Protein AF-A0AAD6T1I5-F1 (afdb_monomer)

Structure (mmCIF, N/CA/C/O backbone):
data_AF-A0AAD6T1I5-F1
#
_entry.id   AF-A0AAD6T1I5-F1
#
loop_
_atom_site.group_PDB
_atom_site.id
_atom_site.type_symbol
_atom_site.label_atom_id
_atom_site.label_alt_id
_atom_site.label_comp_id
_atom_site.label_asym_id
_atom_site.label_entity_id
_atom_site.label_seq_id
_atom_site.pdbx_PDB_ins_code
_atom_site.Cartn_x
_atom_site.Cartn_y
_atom_site.Cartn_z
_atom_site.occupancy
_atom_site.B_iso_or_equiv
_atom_site.auth_seq_id
_atom_site.auth_comp_id
_atom_site.auth_asym_id
_atom_site.auth_atom_id
_atom_site.pdbx_PDB_model_num
ATOM 1 N N . MET A 1 1 ? -3.177 -9.331 -12.635 1.00 74.69 1 MET A N 1
ATOM 2 C CA . MET A 1 1 ? -3.354 -7.889 -12.913 1.00 74.69 1 MET A CA 1
ATOM 3 C C . MET A 1 1 ? -2.109 -7.282 -13.568 1.00 74.69 1 MET A C 1
ATOM 5 O O . MET A 1 1 ? -2.209 -7.005 -14.750 1.00 74.69 1 MET A O 1
ATOM 9 N N . CYS A 1 2 ? -0.926 -7.213 -12.934 1.00 89.38 2 CYS A N 1
ATOM 10 C CA . CYS A 1 2 ? 0.284 -6.655 -13.584 1.00 89.38 2 CYS A CA 1
ATOM 11 C C . CYS A 1 2 ? 0.700 -7.346 -14.894 1.00 89.38 2 CYS A C 1
ATOM 13 O O . CYS A 1 2 ? 1.027 -6.668 -15.856 1.00 89.38 2 CYS A O 1
ATOM 15 N N . LEU A 1 3 ? 0.670 -8.684 -14.960 1.00 90.88 3 LEU A N 1
ATOM 16 C CA . LEU A 1 3 ? 1.078 -9.410 -16.173 1.00 90.88 3 LEU A CA 1
ATOM 17 C C . LEU A 1 3 ? 0.254 -9.021 -17.410 1.00 90.88 3 LEU A C 1
ATOM 19 O O . LEU A 1 3 ? 0.816 -8.922 -18.493 1.00 90.88 3 LEU A O 1
ATOM 23 N N . LYS A 1 4 ? -1.053 -8.788 -17.228 1.00 89.88 4 LYS A N 1
ATOM 24 C CA . LYS A 1 4 ? -1.961 -8.387 -18.305 1.00 89.88 4 LYS A CA 1
ATOM 25 C C . LYS A 1 4 ? -1.604 -6.989 -18.810 1.00 89.88 4 LYS A C 1
ATOM 27 O O . LYS A 1 4 ? -1.302 -6.843 -19.982 1.00 89.88 4 LYS A O 1
ATOM 32 N N . GLU A 1 5 ? -1.542 -6.009 -17.907 1.00 90.31 5 GLU A N 1
ATOM 33 C CA . GLU A 1 5 ? -1.200 -4.623 -18.268 1.00 90.31 5 GLU A CA 1
ATOM 34 C C . GLU A 1 5 ? 0.190 -4.511 -18.904 1.00 90.31 5 GLU A C 1
ATOM 36 O O . GLU A 1 5 ? 0.424 -3.673 -19.765 1.00 90.31 5 GLU A O 1
ATOM 41 N N . ALA A 1 6 ? 1.130 -5.381 -18.524 1.00 88.38 6 ALA A N 1
ATOM 42 C CA . ALA A 1 6 ? 2.479 -5.335 -19.070 1.00 88.38 6 ALA A CA 1
ATOM 43 C C . ALA A 1 6 ? 2.602 -5.739 -20.541 1.00 88.38 6 ALA A C 1
ATOM 45 O O . ALA A 1 6 ? 3.674 -5.522 -21.108 1.00 88.38 6 ALA A O 1
ATOM 46 N N . ALA A 1 7 ? 1.571 -6.349 -21.130 1.00 87.56 7 ALA A N 1
ATOM 47 C CA . ALA A 1 7 ? 1.542 -6.649 -22.557 1.00 87.56 7 ALA A CA 1
ATOM 48 C C . ALA A 1 7 ? 1.284 -5.391 -23.403 1.00 87.56 7 ALA A C 1
ATOM 50 O O . ALA A 1 7 ? 1.802 -5.297 -24.511 1.00 87.56 7 ALA A O 1
ATOM 51 N N . ASP A 1 8 ? 0.544 -4.425 -22.851 1.00 83.75 8 ASP A N 1
ATOM 52 C CA . ASP A 1 8 ? 0.063 -3.238 -23.567 1.00 83.75 8 ASP A CA 1
ATOM 53 C C . ASP A 1 8 ? 0.955 -2.000 -23.355 1.00 83.75 8 ASP A C 1
ATOM 55 O O . ASP A 1 8 ? 0.761 -0.962 -23.988 1.00 83.75 8 ASP A O 1
ATOM 59 N N . VAL A 1 9 ? 1.935 -2.086 -22.450 1.00 83.69 9 VAL A N 1
ATOM 60 C CA . VAL A 1 9 ? 2.880 -1.001 -22.157 1.00 83.69 9 VAL A CA 1
ATOM 61 C C . VAL A 1 9 ? 4.152 -1.185 -22.975 1.00 83.69 9 VAL A C 1
ATOM 63 O O . VAL A 1 9 ? 4.815 -2.220 -22.881 1.00 83.69 9 VAL A O 1
ATOM 66 N N . ASP A 1 10 ? 4.532 -0.148 -23.722 1.00 85.50 10 ASP A N 1
ATOM 67 C CA . ASP A 1 10 ? 5.869 -0.065 -24.299 1.00 8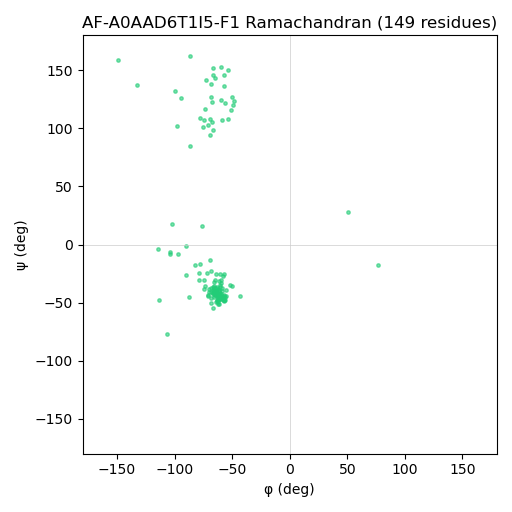5.50 10 ASP A CA 1
ATOM 68 C C . ASP A 1 10 ? 6.876 0.255 -23.189 1.00 85.50 10 ASP A C 1
ATOM 70 O O . ASP A 1 10 ? 6.782 1.277 -22.507 1.00 85.50 10 ASP A O 1
ATOM 74 N N . TRP A 1 1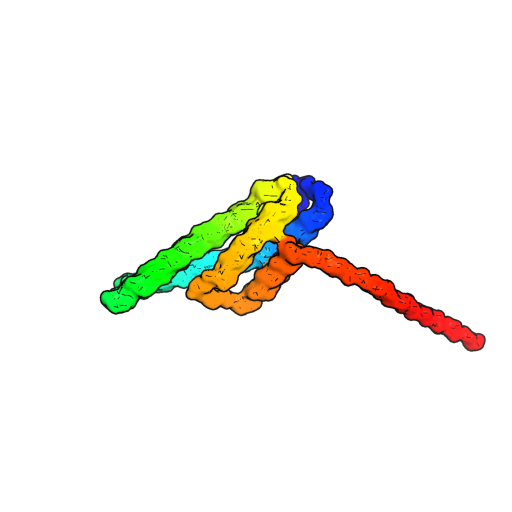1 ? 7.804 -0.669 -22.952 1.00 89.62 11 TRP A N 1
ATOM 75 C CA . TRP A 1 11 ? 8.734 -0.598 -21.832 1.00 89.62 11 TRP A CA 1
ATOM 76 C C . TRP A 1 11 ? 10.071 -0.014 -22.300 1.00 89.62 11 TRP A C 1
ATOM 78 O O . TRP A 1 11 ? 10.901 -0.768 -22.817 1.00 89.62 11 TRP A O 1
ATOM 88 N N . PRO A 1 12 ? 10.368 1.273 -22.032 1.00 85.75 12 PRO A N 1
ATOM 89 C CA . PRO A 1 12 ?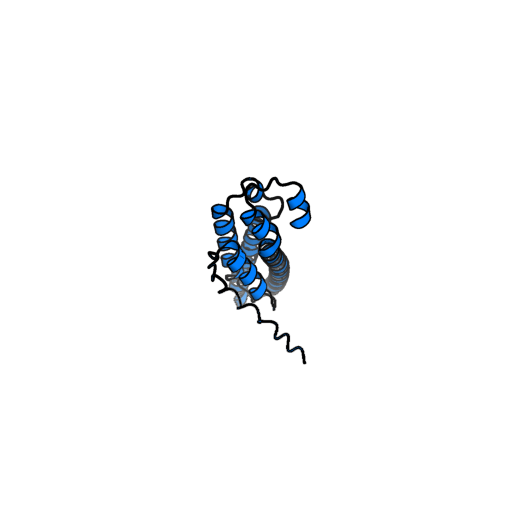 11.633 1.882 -22.437 1.00 85.75 12 PRO A CA 1
ATOM 90 C C . PRO A 1 12 ? 12.836 1.228 -21.747 1.00 85.75 12 PRO A C 1
ATOM 92 O O . PRO A 1 12 ? 13.948 1.245 -22.270 1.00 85.75 12 PRO A O 1
ATOM 95 N N . THR A 1 13 ? 12.635 0.622 -20.568 1.00 85.06 13 THR A N 1
ATOM 96 C CA . THR A 1 13 ? 13.689 -0.099 -19.846 1.00 85.06 13 THR A CA 1
ATOM 97 C C . THR A 1 13 ? 13.221 -1.470 -19.363 1.00 85.06 13 THR A C 1
ATOM 99 O O . THR A 1 13 ? 12.147 -1.634 -18.777 1.00 85.06 13 THR A O 1
ATOM 102 N N . LYS A 1 14 ? 14.090 -2.480 -19.525 1.00 88.62 14 LYS A N 1
ATOM 103 C CA . LYS A 1 14 ? 13.879 -3.822 -18.947 1.00 88.62 14 LYS A CA 1
ATOM 104 C C . LYS A 1 14 ? 13.804 -3.772 -17.420 1.00 88.62 14 LYS A C 1
ATOM 106 O O . LYS A 1 14 ? 13.100 -4.569 -16.806 1.00 88.62 14 LYS A O 1
ATOM 111 N N . GLU A 1 15 ? 14.524 -2.835 -16.808 1.00 91.06 15 GLU A N 1
ATOM 112 C CA . GLU A 1 15 ? 14.572 -2.680 -15.358 1.00 91.06 15 GLU A CA 1
ATOM 113 C C . GLU A 1 15 ? 13.202 -2.329 -14.767 1.00 91.06 15 GLU A C 1
ATOM 115 O O . GLU A 1 15 ? 12.772 -2.980 -13.810 1.00 91.06 15 GLU A O 1
ATOM 120 N N . TYR A 1 16 ? 12.502 -1.344 -15.341 1.00 93.81 16 TYR A N 1
ATOM 121 C CA . TYR A 1 16 ? 11.172 -0.970 -14.864 1.00 93.81 16 TYR A CA 1
ATOM 122 C C . TYR A 1 16 ? 10.198 -2.140 -15.003 1.00 93.81 16 TYR A C 1
ATOM 124 O O . TYR A 1 16 ? 9.526 -2.504 -14.037 1.00 93.81 16 TYR A O 1
ATOM 132 N N . ARG A 1 17 ? 10.197 -2.804 -16.167 1.00 94.00 17 ARG A N 1
ATOM 133 C CA . ARG A 1 17 ? 9.346 -3.971 -16.430 1.00 94.00 17 ARG A CA 1
ATOM 134 C C . ARG A 1 17 ? 9.549 -5.084 -15.398 1.00 94.00 17 ARG A C 1
ATOM 136 O O . ARG A 1 17 ? 8.578 -5.642 -14.895 1.00 94.00 17 ARG A O 1
ATOM 143 N N . LEU A 1 18 ? 10.796 -5.398 -15.037 1.00 93.62 18 LEU A N 1
ATOM 144 C CA . LEU A 1 18 ? 11.096 -6.424 -14.029 1.00 93.62 18 LEU A CA 1
ATOM 145 C C . LEU A 1 18 ? 10.567 -6.046 -12.637 1.00 93.62 18 LEU A C 1
ATOM 147 O O . LEU A 1 18 ? 10.042 -6.900 -11.923 1.00 93.62 18 LEU A O 1
ATOM 151 N N . ARG A 1 19 ? 10.676 -4.769 -12.253 1.00 95.25 19 ARG A N 1
ATOM 152 C CA . ARG A 1 19 ? 10.143 -4.248 -10.982 1.00 95.25 19 ARG A CA 1
ATOM 153 C C . ARG A 1 19 ? 8.612 -4.288 -10.961 1.00 95.25 19 ARG A C 1
ATOM 155 O O . ARG A 1 19 ? 8.024 -4.677 -9.952 1.00 95.25 19 ARG A O 1
ATOM 162 N N . PHE A 1 20 ? 7.989 -3.943 -12.086 1.00 95.56 20 PHE A N 1
ATOM 163 C CA . PHE A 1 20 ? 6.543 -3.966 -12.289 1.00 95.56 20 PHE A CA 1
ATOM 164 C C . PHE A 1 20 ? 5.954 -5.384 -12.265 1.00 95.56 20 PHE A C 1
ATOM 166 O O . PHE A 1 20 ? 4.858 -5.586 -11.750 1.00 95.56 20 PHE A O 1
ATOM 173 N N . LEU A 1 21 ? 6.677 -6.377 -12.794 1.00 95.38 21 LEU A N 1
ATOM 174 C CA . LEU A 1 21 ? 6.193 -7.758 -12.890 1.00 95.38 21 LEU A CA 1
ATOM 175 C C . LEU A 1 21 ? 6.513 -8.637 -11.676 1.00 95.38 21 LEU A C 1
ATOM 177 O O . LEU A 1 21 ? 5.791 -9.602 -11.448 1.00 95.38 21 LEU A O 1
ATOM 181 N N . GLY A 1 22 ? 7.571 -8.345 -10.916 1.00 94.88 22 GLY A N 1
ATOM 182 C CA . GLY A 1 22 ? 7.970 -9.173 -9.771 1.00 94.88 22 GLY A CA 1
ATOM 183 C C . GLY A 1 22 ? 7.662 -8.520 -8.418 1.00 94.88 22 GLY A C 1
ATOM 184 O O . GLY A 1 22 ? 6.698 -8.901 -7.756 1.00 94.88 22 GLY A O 1
ATOM 185 N N . PRO A 1 23 ? 8.468 -7.540 -7.978 1.00 96.38 23 PRO A N 1
ATOM 186 C CA . PRO A 1 23 ? 8.299 -6.876 -6.684 1.00 96.38 23 PRO A CA 1
ATOM 187 C C . PRO A 1 23 ? 6.972 -6.127 -6.483 1.00 96.38 23 PRO A C 1
ATOM 189 O O . PRO A 1 23 ? 6.408 -6.186 -5.391 1.00 96.38 23 PRO A O 1
ATOM 192 N N . LEU A 1 24 ? 6.464 -5.419 -7.499 1.00 97.06 24 LEU A N 1
ATOM 193 C CA . LEU A 1 24 ? 5.257 -4.591 -7.365 1.00 97.06 24 LEU A CA 1
ATOM 194 C C . LEU A 1 24 ? 3.997 -5.406 -6.997 1.00 97.06 24 LEU A C 1
ATOM 196 O O . LEU A 1 24 ? 3.305 -5.001 -6.062 1.00 97.06 24 LEU A O 1
ATOM 200 N N . PRO A 1 25 ? 3.712 -6.571 -7.619 1.00 97.00 25 PRO A N 1
ATOM 201 C CA . PRO A 1 25 ? 2.616 -7.444 -7.202 1.00 97.00 25 PRO A CA 1
ATOM 202 C C . PRO A 1 25 ? 2.612 -7.797 -5.712 1.00 97.00 25 PRO A C 1
ATOM 204 O O . PRO A 1 25 ? 1.539 -7.894 -5.120 1.00 97.00 25 PRO A O 1
ATOM 207 N N . HIS A 1 26 ? 3.783 -7.959 -5.084 1.00 97.06 26 HIS A N 1
ATOM 208 C CA . HIS A 1 26 ? 3.856 -8.222 -3.646 1.00 97.06 26 HIS A CA 1
ATOM 209 C C . HIS A 1 26 ? 3.345 -7.039 -2.821 1.00 97.06 26 HIS A C 1
ATOM 211 O O . HIS A 1 26 ? 2.609 -7.246 -1.862 1.00 97.06 26 HIS A O 1
ATOM 217 N N . LEU A 1 27 ? 3.681 -5.806 -3.207 1.00 97.69 27 LEU A N 1
ATOM 218 C CA . LEU A 1 27 ? 3.169 -4.614 -2.532 1.00 97.69 27 LEU A CA 1
ATOM 219 C C . LEU A 1 27 ? 1.660 -4.456 -2.722 1.00 97.69 27 LEU A C 1
ATOM 221 O O . LEU A 1 27 ? 0.958 -4.133 -1.768 1.00 97.69 27 LEU A O 1
ATOM 225 N N . LEU A 1 28 ? 1.164 -4.693 -3.938 1.00 97.62 28 LEU A N 1
ATOM 226 C CA . LEU A 1 28 ? -0.264 -4.595 -4.245 1.00 97.62 28 LEU A CA 1
ATOM 227 C C . LEU A 1 28 ? -1.084 -5.612 -3.449 1.00 97.62 28 LEU A C 1
ATOM 229 O O . LEU A 1 28 ? -2.116 -5.250 -2.887 1.00 97.62 28 LEU A O 1
ATOM 233 N N . LEU A 1 29 ? -0.584 -6.846 -3.325 1.00 96.38 29 LEU A N 1
ATOM 234 C CA . LEU A 1 29 ? -1.166 -7.853 -2.441 1.00 96.38 29 LEU A CA 1
ATOM 235 C C . LEU A 1 29 ? -1.208 -7.356 -0.990 1.00 96.38 29 LEU A C 1
ATOM 237 O O . LEU A 1 29 ? -2.242 -7.467 -0.336 1.00 96.38 29 LEU A O 1
ATOM 241 N N . CYS A 1 30 ? -0.114 -6.772 -0.490 1.00 97.19 30 CYS A N 1
ATOM 242 C CA . CYS A 1 30 ? -0.090 -6.221 0.863 1.00 97.19 30 CYS A CA 1
ATOM 243 C C . CYS A 1 30 ? -1.143 -5.133 1.066 1.00 97.19 30 CYS A C 1
ATOM 245 O O . CYS A 1 30 ? -1.854 -5.157 2.069 1.00 97.19 30 CYS A O 1
ATOM 247 N N . LEU A 1 31 ? -1.262 -4.198 0.122 1.00 97.50 31 LEU A N 1
ATOM 248 C CA . LEU A 1 31 ? -2.257 -3.130 0.185 1.00 97.50 31 LEU A CA 1
ATOM 249 C C . LEU A 1 31 ? -3.684 -3.690 0.216 1.00 97.50 31 LEU A C 1
ATOM 251 O O . LEU A 1 31 ? -4.489 -3.216 1.010 1.00 97.50 31 LEU A O 1
ATOM 255 N N . ASP A 1 32 ? -3.989 -4.717 -0.578 1.00 96.88 32 ASP A N 1
ATOM 256 C CA . ASP A 1 32 ? -5.320 -5.336 -0.614 1.00 96.88 32 ASP A CA 1
ATOM 257 C C . ASP A 1 32 ? -5.669 -6.092 0.681 1.00 96.88 32 ASP A C 1
ATOM 259 O O . ASP A 1 32 ? -6.732 -5.893 1.285 1.00 96.88 32 ASP A O 1
ATOM 263 N N . VAL A 1 33 ? -4.723 -6.890 1.183 1.00 96.81 33 VAL A N 1
ATOM 264 C CA . VAL A 1 33 ? -4.864 -7.610 2.457 1.00 96.81 33 VAL A CA 1
ATOM 265 C C . VAL A 1 33 ? -5.059 -6.628 3.615 1.00 96.81 33 VAL A C 1
ATOM 267 O O . VAL A 1 33 ? -5.975 -6.795 4.427 1.00 96.81 33 VAL A O 1
ATOM 270 N N . VAL A 1 34 ? -4.243 -5.571 3.688 1.00 96.62 34 VAL A N 1
ATOM 271 C CA . VAL A 1 34 ? -4.380 -4.543 4.727 1.00 96.62 34 VAL A CA 1
ATOM 272 C C . VAL A 1 34 ? -5.667 -3.750 4.561 1.00 96.62 34 VAL A C 1
ATOM 274 O O . VAL A 1 34 ? -6.308 -3.457 5.570 1.00 96.62 34 VAL A O 1
ATOM 277 N N . HIS A 1 35 ? -6.083 -3.412 3.342 1.00 96.94 35 HIS A N 1
ATOM 278 C CA . HIS A 1 35 ? -7.342 -2.707 3.112 1.00 96.94 35 HIS A CA 1
ATOM 279 C C . HIS A 1 35 ? -8.516 -3.499 3.702 1.00 96.94 35 HIS A C 1
ATOM 281 O O . HIS A 1 35 ? -9.290 -2.973 4.508 1.00 96.94 35 HIS A O 1
ATOM 287 N N . THR A 1 36 ? -8.574 -4.798 3.402 1.00 96.31 36 THR A N 1
ATOM 288 C CA . THR A 1 36 ? -9.585 -5.719 3.935 1.00 96.31 36 THR A CA 1
ATOM 289 C C . THR A 1 36 ? -9.519 -5.819 5.462 1.00 96.31 36 THR A C 1
ATOM 291 O O . THR A 1 36 ? -10.547 -5.711 6.140 1.00 96.31 36 THR A O 1
ATOM 294 N N . ALA A 1 37 ? -8.318 -5.964 6.031 1.00 95.56 37 ALA A N 1
ATOM 295 C CA . ALA A 1 37 ? -8.121 -6.020 7.479 1.00 95.56 37 ALA A CA 1
ATOM 296 C C . ALA A 1 37 ? -8.558 -4.719 8.174 1.00 95.56 37 ALA A C 1
ATOM 298 O O . ALA A 1 37 ? -9.312 -4.763 9.147 1.00 95.56 37 ALA A O 1
ATOM 299 N N . THR A 1 38 ? -8.166 -3.562 7.637 1.00 95.94 38 THR A N 1
ATOM 300 C CA . THR A 1 38 ? -8.533 -2.238 8.165 1.00 95.94 38 THR A CA 1
ATOM 301 C C . THR A 1 38 ? -10.044 -2.038 8.127 1.00 95.94 38 THR A C 1
ATOM 303 O O . THR A 1 38 ? -10.634 -1.584 9.104 1.00 95.94 38 THR A O 1
ATOM 306 N N . MET A 1 39 ? -10.703 -2.432 7.033 1.00 96.50 39 MET A N 1
ATOM 307 C CA . MET A 1 39 ? -12.160 -2.356 6.908 1.00 96.50 39 MET A CA 1
ATOM 308 C C . MET A 1 39 ? -12.877 -3.258 7.921 1.00 96.50 39 MET A C 1
ATOM 310 O O . MET A 1 39 ? -13.872 -2.841 8.523 1.00 96.50 39 MET A O 1
ATOM 314 N N . LYS A 1 40 ? -12.355 -4.468 8.166 1.00 95.44 40 LYS A N 1
ATOM 315 C CA . LYS A 1 40 ? -12.872 -5.376 9.201 1.00 95.44 40 LYS A CA 1
ATOM 316 C C . LYS A 1 40 ? -12.729 -4.769 10.600 1.00 95.44 40 LYS A C 1
ATOM 318 O O . LYS A 1 40 ? -13.715 -4.734 11.336 1.00 95.44 40 LYS A O 1
ATOM 323 N N . GLN A 1 41 ? -11.551 -4.241 10.936 1.00 95.00 41 GLN A N 1
ATOM 324 C CA . GLN A 1 41 ? -11.298 -3.567 12.215 1.00 95.00 41 GLN A CA 1
ATOM 325 C C . GLN A 1 41 ? -12.203 -2.344 12.392 1.00 95.00 41 GLN A C 1
ATOM 327 O O . GLN A 1 41 ? -12.875 -2.203 13.408 1.00 95.00 41 GLN A O 1
ATOM 332 N N . LYS A 1 42 ? -12.338 -1.513 11.354 1.00 95.19 42 LYS A N 1
ATOM 333 C CA . LYS A 1 42 ? -13.230 -0.347 11.351 1.00 95.19 42 LYS A CA 1
ATOM 334 C C . LYS A 1 42 ? -14.678 -0.739 11.637 1.00 95.19 42 LYS A C 1
ATOM 336 O O . LYS A 1 42 ? -15.360 -0.074 12.414 1.00 95.19 42 LYS A O 1
ATOM 341 N N . LYS A 1 43 ? -15.166 -1.818 11.016 1.00 96.12 43 LYS A N 1
ATOM 342 C CA . LYS A 1 43 ? -16.518 -2.342 11.263 1.00 96.12 43 LYS A CA 1
ATOM 343 C C . LYS A 1 43 ? -16.678 -2.823 12.706 1.00 96.12 43 LYS A C 1
ATOM 345 O O . LYS A 1 43 ? -17.746 -2.620 13.277 1.00 96.12 43 LYS A O 1
ATOM 350 N N . GLN A 1 44 ? -15.644 -3.433 13.280 1.00 95.00 44 GLN A N 1
ATOM 351 C CA . GLN A 1 44 ? -15.645 -3.897 14.663 1.00 95.00 44 GLN A CA 1
ATOM 352 C C . GLN A 1 44 ? -15.668 -2.726 15.657 1.00 95.00 44 GLN A C 1
ATOM 354 O O . GLN A 1 44 ? -16.587 -2.649 16.468 1.00 95.00 44 GLN A O 1
ATOM 359 N N . VAL A 1 45 ? -14.773 -1.745 15.509 1.00 94.62 45 VAL A N 1
ATOM 360 C CA . VAL A 1 45 ? -14.743 -0.538 16.356 1.00 94.62 45 VAL A CA 1
ATOM 361 C C . VAL A 1 45 ? -16.065 0.231 16.279 1.00 94.62 45 VAL A C 1
ATOM 363 O O . VAL A 1 45 ? -16.594 0.656 17.299 1.00 94.62 45 VAL A O 1
ATOM 366 N N . LYS A 1 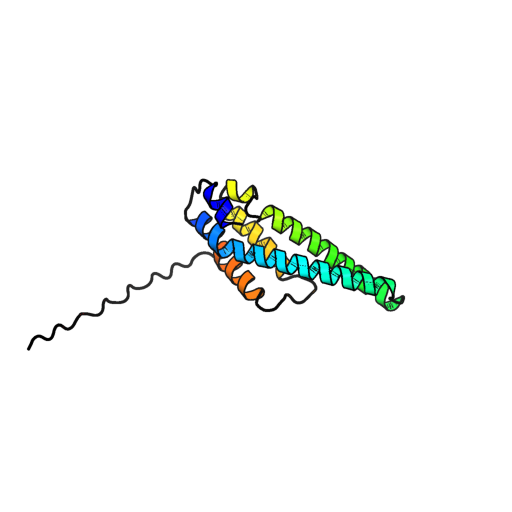46 ? -16.684 0.340 15.092 1.00 94.06 46 LYS A N 1
ATOM 367 C CA . LYS A 1 46 ? -18.025 0.943 14.957 1.00 94.06 46 LYS A CA 1
ATOM 368 C C . LYS A 1 46 ? -19.106 0.211 15.752 1.00 94.06 46 LYS A C 1
ATOM 370 O O . LYS A 1 46 ? -20.052 0.854 16.198 1.00 94.06 46 LYS A O 1
ATOM 375 N N . LYS A 1 47 ? -19.026 -1.117 15.877 1.00 94.31 47 LYS A N 1
ATOM 376 C CA . LYS A 1 47 ? -19.971 -1.887 16.698 1.00 94.31 47 LYS A CA 1
ATOM 377 C C . LYS A 1 47 ? -19.728 -1.630 18.181 1.00 94.31 47 LYS A C 1
ATOM 379 O O . LYS A 1 47 ? -20.690 -1.417 18.905 1.00 94.31 47 LYS A O 1
ATOM 384 N N . GLU A 1 48 ? -18.468 -1.607 18.601 1.00 93.00 48 GLU A N 1
ATOM 385 C CA . GLU A 1 48 ? -18.077 -1.337 19.989 1.00 93.00 48 GLU A CA 1
ATOM 386 C C . GLU A 1 48 ? -18.484 0.069 20.429 1.00 93.00 48 GLU A C 1
ATOM 388 O O . GLU A 1 48 ? -19.054 0.231 21.504 1.00 93.00 48 GLU A O 1
ATOM 393 N N . LEU A 1 49 ? -18.304 1.069 19.563 1.00 91.44 49 LEU A N 1
ATOM 394 C CA . LEU A 1 49 ? -18.691 2.453 19.838 1.00 91.44 49 LEU A CA 1
ATOM 395 C C . LEU A 1 49 ? -20.197 2.600 20.120 1.00 91.44 49 LEU A C 1
ATOM 397 O O . LEU A 1 49 ? -20.583 3.409 20.953 1.00 91.44 49 LEU A O 1
ATOM 401 N N . ARG A 1 50 ? -21.054 1.788 19.482 1.00 90.56 50 ARG A N 1
ATOM 402 C CA . ARG A 1 50 ? -22.517 1.820 19.695 1.00 90.56 50 ARG A CA 1
ATOM 403 C C . ARG A 1 50 ? -22.950 1.334 21.078 1.00 90.56 50 ARG A C 1
ATOM 405 O O . ARG A 1 50 ? -24.056 1.653 21.495 1.00 90.56 50 ARG A O 1
ATOM 412 N N . VAL A 1 51 ? -22.126 0.526 21.743 1.00 92.12 51 VAL A N 1
ATOM 413 C CA . VAL A 1 51 ? -22.446 -0.096 23.041 1.00 92.12 51 VAL A CA 1
ATOM 414 C C . VAL A 1 51 ? -21.544 0.403 24.174 1.00 92.12 51 VAL A C 1
ATOM 416 O O . VAL A 1 51 ? -21.720 0.008 25.326 1.00 92.12 51 VAL A O 1
ATOM 419 N N . ALA A 1 52 ? -20.559 1.246 23.862 1.00 87.75 52 ALA A N 1
ATOM 420 C CA . ALA A 1 52 ? -19.587 1.745 24.819 1.00 87.75 52 ALA A CA 1
ATOM 421 C C . ALA A 1 52 ? -20.201 2.768 25.789 1.00 87.75 52 ALA A C 1
ATOM 423 O O . ALA A 1 52 ? -21.009 3.615 25.415 1.00 87.75 52 ALA A O 1
ATOM 424 N N . LYS A 1 53 ? -19.770 2.700 27.053 1.00 85.56 53 LYS A N 1
ATOM 425 C CA . LYS A 1 53 ? -20.054 3.710 28.084 1.00 85.56 53 LYS A CA 1
ATOM 426 C C . LYS A 1 53 ? -19.002 4.827 28.031 1.00 85.56 53 LYS A C 1
ATOM 428 O O . LYS A 1 53 ? -17.927 4.624 27.464 1.00 85.56 53 LYS A O 1
ATOM 433 N N . HIS A 1 54 ? -19.312 5.977 28.640 1.00 78.69 54 HIS A N 1
ATOM 434 C CA . HIS A 1 54 ? -18.575 7.246 28.502 1.00 78.69 54 HIS A CA 1
ATOM 435 C C . HIS A 1 54 ? -17.041 7.124 28.538 1.00 78.69 54 HIS A C 1
ATOM 437 O O . HIS A 1 54 ? -16.381 7.664 27.658 1.00 78.69 54 HIS A O 1
ATOM 443 N N . GLU A 1 55 ? -16.470 6.344 29.459 1.00 79.50 55 GLU A N 1
ATOM 444 C CA . GLU A 1 55 ? -15.011 6.221 29.634 1.00 79.50 55 GLU A C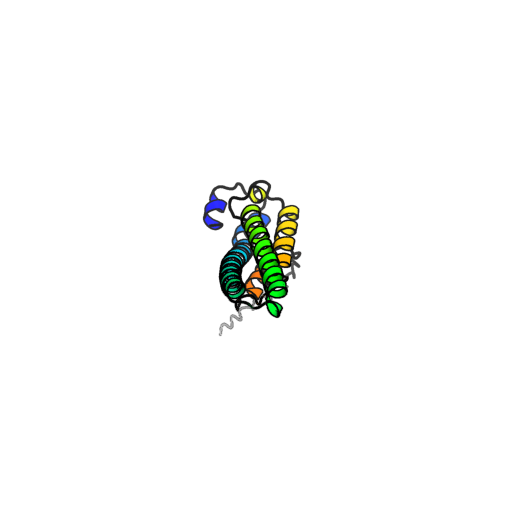A 1
ATOM 445 C C . GLU A 1 55 ? -14.247 5.685 28.410 1.00 79.50 55 GLU A C 1
ATOM 447 O O . GLU A 1 55 ? -13.057 5.951 28.261 1.00 79.50 55 GLU A O 1
ATOM 452 N N . LYS A 1 56 ? -14.897 4.919 27.522 1.00 86.50 56 LYS A N 1
ATOM 453 C CA . LYS A 1 56 ? -14.243 4.321 26.340 1.00 86.50 56 LYS A CA 1
ATOM 454 C C . LYS A 1 56 ? -14.576 5.031 25.030 1.00 86.50 56 LYS A C 1
ATOM 456 O O . LYS A 1 56 ? -13.977 4.693 24.009 1.00 86.50 56 LYS A O 1
ATOM 461 N N . LEU A 1 57 ? -15.516 5.981 25.038 1.00 90.50 57 LEU A N 1
ATOM 462 C CA . LEU A 1 57 ? -16.002 6.623 23.814 1.00 90.50 57 LEU A CA 1
ATOM 463 C C . LEU A 1 57 ? -14.886 7.380 23.095 1.00 90.50 57 LEU A C 1
ATOM 465 O O . LEU A 1 57 ? -14.666 7.135 21.914 1.00 90.50 57 LEU A O 1
ATOM 469 N N . GLU A 1 58 ? -14.131 8.216 23.808 1.00 90.88 58 GLU A N 1
ATOM 470 C CA . GLU A 1 58 ? -13.058 9.016 23.203 1.00 90.88 58 GLU A CA 1
ATOM 471 C C . GLU A 1 58 ? -11.957 8.143 22.587 1.00 90.88 58 GLU A C 1
ATOM 473 O O . GLU A 1 58 ? -11.504 8.384 21.466 1.00 90.88 58 GLU A O 1
ATOM 478 N N . ALA A 1 59 ? -11.549 7.081 23.289 1.00 91.69 59 ALA A N 1
ATOM 479 C CA . ALA A 1 59 ? -10.529 6.159 22.799 1.00 91.69 59 ALA A CA 1
ATOM 480 C C . ALA A 1 59 ? -10.994 5.408 21.539 1.00 91.69 59 ALA A C 1
ATOM 482 O O . ALA A 1 59 ? -10.232 5.276 20.576 1.00 91.69 59 ALA A O 1
ATOM 483 N N . LEU A 1 60 ? -12.246 4.936 21.526 1.00 93.38 60 LEU A N 1
ATOM 484 C CA . LEU A 1 60 ? -12.829 4.244 20.375 1.00 93.38 60 LEU A CA 1
ATOM 485 C C . LEU A 1 60 ? -13.042 5.185 19.186 1.00 93.38 60 LEU A C 1
ATOM 487 O O . LEU A 1 60 ? -12.803 4.776 18.050 1.00 93.38 60 LEU A O 1
ATOM 491 N N . ASP A 1 61 ? -13.434 6.435 19.423 1.00 92.31 61 ASP A N 1
ATOM 492 C CA . ASP A 1 61 ? -13.640 7.423 18.363 1.00 92.31 61 ASP A CA 1
ATOM 493 C C . ASP A 1 61 ? -12.312 7.857 17.720 1.00 92.31 61 ASP A C 1
ATOM 495 O O . ASP A 1 61 ? -12.166 7.878 16.491 1.00 92.31 61 ASP A O 1
ATOM 499 N N . LYS A 1 62 ? -11.271 8.056 18.541 1.00 94.38 62 LYS A N 1
ATOM 500 C CA . LYS A 1 62 ? -9.901 8.275 18.060 1.00 94.38 62 LYS A CA 1
ATOM 501 C C . LYS A 1 62 ? -9.409 7.096 17.218 1.00 94.38 62 LYS A C 1
ATOM 503 O O . LYS A 1 62 ? -8.864 7.300 16.131 1.00 94.38 62 LYS A O 1
ATOM 508 N N . HIS A 1 63 ? -9.631 5.863 17.675 1.00 94.69 63 HIS A 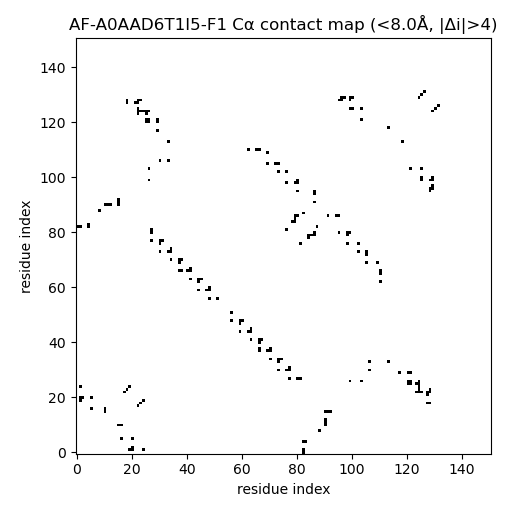N 1
ATOM 509 C CA . HIS A 1 63 ? -9.245 4.666 16.924 1.00 94.69 63 HIS A CA 1
ATOM 510 C C . HIS A 1 63 ? -10.031 4.547 15.605 1.00 94.69 63 HIS A C 1
ATOM 512 O O . HIS A 1 63 ? -9.460 4.247 14.554 1.00 94.69 63 HIS A O 1
ATOM 518 N N . LEU A 1 64 ? -11.331 4.852 15.615 1.00 95.38 64 LEU A N 1
ATOM 519 C CA . LEU A 1 64 ? -12.162 4.867 14.413 1.00 95.38 64 LEU A CA 1
ATOM 520 C C . LEU A 1 64 ? -11.684 5.903 13.385 1.00 95.38 64 LEU A C 1
ATOM 522 O O . LEU A 1 64 ? -11.702 5.627 12.177 1.00 95.38 64 LEU A O 1
ATOM 526 N N . THR A 1 65 ? -11.239 7.067 13.856 1.00 95.88 65 THR A N 1
ATOM 527 C CA . THR A 1 65 ? -10.644 8.121 13.026 1.00 95.88 65 THR A CA 1
ATOM 528 C C . THR A 1 65 ? -9.362 7.620 12.366 1.00 95.88 65 THR A C 1
ATOM 530 O O . THR A 1 65 ? -9.273 7.611 11.137 1.00 95.88 65 THR A O 1
ATOM 533 N N . GLN A 1 66 ? -8.433 7.056 13.147 1.00 95.81 66 GLN A N 1
ATOM 534 C CA . GLN A 1 66 ? -7.184 6.480 12.630 1.00 95.81 66 GLN A CA 1
ATOM 535 C C . GLN A 1 66 ? -7.428 5.393 11.573 1.00 95.81 66 GLN A C 1
ATOM 537 O O . GLN A 1 66 ? -6.803 5.399 10.512 1.00 95.81 66 GLN A O 1
ATOM 542 N N . LEU A 1 67 ? -8.371 4.476 11.818 1.00 96.31 67 LEU A N 1
ATOM 543 C CA . LEU A 1 67 ? -8.734 3.433 10.853 1.00 96.31 67 LEU A CA 1
ATOM 544 C C . LEU A 1 67 ? -9.381 4.014 9.592 1.00 96.31 67 LEU A C 1
ATOM 546 O O . LEU A 1 67 ? -9.174 3.507 8.491 1.00 96.31 67 LEU A O 1
ATOM 550 N N . THR A 1 68 ? -10.174 5.076 9.726 1.00 96.44 68 THR A N 1
ATOM 551 C CA . THR A 1 68 ? -10.795 5.748 8.580 1.00 96.44 68 THR A CA 1
ATOM 552 C C . THR A 1 68 ? -9.755 6.417 7.693 1.00 96.44 68 THR A C 1
ATOM 554 O O . THR A 1 68 ? -9.841 6.288 6.470 1.00 96.44 68 THR A O 1
ATOM 557 N N . ASP A 1 69 ? -8.761 7.067 8.287 1.00 96.19 69 ASP A N 1
ATOM 558 C CA . ASP A 1 69 ? -7.673 7.692 7.543 1.00 96.19 69 ASP A CA 1
ATOM 559 C C . ASP A 1 69 ? -6.745 6.654 6.914 1.00 96.19 69 ASP A C 1
ATOM 561 O O . ASP A 1 69 ? -6.356 6.815 5.757 1.00 96.19 69 ASP A O 1
ATOM 565 N N . ALA A 1 70 ? -6.465 5.548 7.611 1.00 96.12 70 ALA A N 1
ATOM 566 C CA . ALA A 1 70 ? -5.724 4.423 7.047 1.00 96.12 70 ALA A CA 1
ATOM 567 C C . ALA A 1 70 ? -6.412 3.870 5.788 1.00 96.12 70 ALA A C 1
ATOM 569 O O . ALA A 1 70 ? -5.761 3.744 4.754 1.00 96.12 70 ALA A O 1
ATOM 570 N N . VAL A 1 71 ? -7.733 3.624 5.819 1.00 96.75 71 VAL A N 1
ATOM 571 C CA . VAL A 1 71 ? -8.491 3.161 4.635 1.00 96.75 71 VAL A CA 1
ATOM 572 C C . VAL A 1 71 ? -8.326 4.118 3.455 1.00 96.75 71 VAL A C 1
ATOM 574 O O . VAL A 1 71 ? -8.026 3.676 2.348 1.00 96.75 71 VAL A O 1
ATOM 577 N N . LYS A 1 72 ? -8.485 5.429 3.681 1.00 97.19 72 LYS A N 1
ATOM 578 C CA . LYS A 1 72 ? -8.344 6.439 2.619 1.00 97.19 72 LYS A CA 1
ATOM 579 C C . LYS A 1 72 ? -6.939 6.431 2.018 1.00 97.19 72 LYS A C 1
ATOM 581 O O . LYS A 1 72 ? -6.790 6.481 0.799 1.00 97.19 72 LYS A O 1
ATOM 586 N N . GLN A 1 73 ? -5.915 6.367 2.866 1.00 97.25 73 GLN A N 1
ATOM 587 C CA . GLN A 1 73 ? -4.524 6.355 2.425 1.00 97.25 73 GLN A CA 1
ATOM 588 C C . GLN A 1 73 ? -4.192 5.081 1.644 1.00 97.25 73 GLN A C 1
ATOM 590 O O . GLN A 1 73 ? -3.606 5.175 0.568 1.00 97.25 73 GLN A O 1
ATOM 595 N N . ILE A 1 74 ? -4.618 3.910 2.126 1.00 97.25 74 ILE A N 1
ATOM 596 C CA . ILE A 1 74 ? -4.404 2.630 1.436 1.00 97.25 74 ILE A CA 1
ATOM 597 C C . ILE A 1 74 ? -5.080 2.651 0.065 1.00 97.25 74 ILE A C 1
ATOM 599 O O . ILE A 1 74 ? -4.444 2.326 -0.933 1.00 97.25 74 ILE A O 1
ATOM 603 N N . PHE A 1 75 ? -6.331 3.110 -0.004 1.00 96.81 75 PHE A N 1
ATOM 604 C CA . PHE A 1 75 ? -7.066 3.217 -1.262 1.00 96.81 75 PHE A CA 1
ATOM 605 C C . PHE A 1 75 ? -6.389 4.173 -2.256 1.00 96.81 75 PHE A C 1
ATOM 607 O O . PHE A 1 75 ? -6.313 3.889 -3.452 1.00 96.81 75 PHE A O 1
ATOM 614 N N . LYS A 1 76 ? -5.840 5.294 -1.775 1.00 97.50 76 LYS A N 1
ATOM 615 C CA . LYS A 1 76 ? -5.052 6.211 -2.609 1.00 97.50 76 LYS A CA 1
ATOM 616 C C . LYS A 1 76 ? -3.788 5.536 -3.151 1.00 97.50 76 LYS A C 1
ATOM 618 O O . LYS A 1 76 ? -3.498 5.686 -4.333 1.00 97.50 76 LYS A O 1
ATOM 623 N N . MET A 1 77 ? -3.079 4.768 -2.321 1.00 97.50 77 MET A N 1
ATOM 624 C CA . MET A 1 77 ? -1.892 4.012 -2.747 1.00 97.50 77 MET A CA 1
ATOM 625 C C . MET A 1 77 ? -2.244 2.929 -3.772 1.00 97.50 77 MET A C 1
ATOM 627 O O . MET A 1 77 ? -1.524 2.757 -4.748 1.00 97.50 77 MET A O 1
ATOM 631 N N . GLN A 1 78 ? -3.371 2.229 -3.606 1.00 97.06 78 GLN A N 1
ATOM 632 C CA . GLN A 1 78 ? -3.848 1.250 -4.591 1.00 97.06 78 GLN A CA 1
ATOM 633 C C . GLN A 1 78 ? -4.130 1.893 -5.954 1.00 97.06 78 GLN A C 1
ATOM 635 O O . GLN A 1 78 ? -3.849 1.285 -6.981 1.00 97.06 78 GLN A O 1
ATOM 640 N N . GLN A 1 79 ? -4.643 3.125 -5.975 1.00 96.69 79 GLN A N 1
ATOM 641 C CA . GLN A 1 79 ? -4.862 3.865 -7.219 1.00 96.69 79 GLN A CA 1
ATOM 642 C C . GLN A 1 79 ? -3.565 4.394 -7.841 1.00 96.69 79 GLN A C 1
ATOM 644 O O . GLN A 1 79 ? -3.444 4.378 -9.062 1.00 96.69 79 GLN A O 1
ATOM 649 N N . SER A 1 80 ? -2.603 4.865 -7.037 1.00 96.75 80 SER A N 1
ATOM 650 C CA . SER A 1 80 ? -1.354 5.440 -7.563 1.00 96.75 80 SER A CA 1
ATOM 651 C C . SER A 1 80 ? -0.332 4.390 -8.006 1.00 96.75 80 SER A C 1
ATOM 653 O O . SER A 1 80 ? 0.430 4.644 -8.936 1.00 96.75 80 SER A O 1
ATOM 655 N N . LEU A 1 81 ? -0.327 3.217 -7.367 1.00 97.00 81 LEU A N 1
ATOM 656 C CA . LEU A 1 81 ? 0.587 2.101 -7.648 1.00 97.00 81 LEU A CA 1
ATOM 657 C C . LEU A 1 81 ? -0.072 0.953 -8.418 1.00 97.00 81 LEU A C 1
ATOM 659 O O . LEU A 1 81 ? 0.597 -0.028 -8.750 1.00 97.00 81 LEU A O 1
ATOM 663 N N . GLY A 1 82 ? -1.389 1.022 -8.624 1.00 96.06 82 GLY A N 1
ATOM 664 C CA . GLY A 1 82 ? -2.143 -0.013 -9.311 1.00 96.06 82 GLY A CA 1
ATOM 665 C C . GLY A 1 82 ? -1.633 -0.220 -10.740 1.00 96.06 82 GLY A C 1
ATOM 666 O O . GLY A 1 82 ? -1.140 0.722 -11.350 1.00 96.06 82 GLY A O 1
ATOM 667 N N . PRO A 1 83 ? -1.787 -1.416 -11.330 1.00 94.50 83 PRO A N 1
ATOM 668 C CA . PRO A 1 83 ? -1.169 -1.743 -12.619 1.00 94.50 83 PRO A CA 1
ATOM 669 C C . PRO A 1 83 ? -1.565 -0.814 -13.775 1.00 94.50 83 PRO A C 1
ATOM 671 O O . PRO A 1 83 ? -0.787 -0.621 -14.700 1.00 94.50 83 PRO A O 1
ATOM 674 N N . THR A 1 84 ? -2.756 -0.219 -13.693 1.00 93.62 84 THR A N 1
ATOM 675 C CA . THR A 1 84 ? -3.320 0.717 -14.675 1.00 93.62 84 THR A CA 1
ATOM 676 C C . THR A 1 84 ? -2.970 2.183 -14.390 1.00 93.62 84 THR A C 1
ATOM 678 O O . THR A 1 84 ? -3.410 3.076 -15.117 1.00 93.62 84 THR A O 1
ATOM 681 N N . ALA A 1 85 ? -2.238 2.467 -13.309 1.00 94.50 85 ALA A N 1
ATOM 682 C CA . ALA A 1 85 ? -1.920 3.822 -12.887 1.00 94.50 85 ALA A CA 1
ATOM 683 C C . ALA A 1 85 ? -1.032 4.535 -13.914 1.00 94.50 85 ALA A C 1
ATOM 685 O O . ALA A 1 85 ? -0.105 3.956 -14.485 1.00 94.50 85 ALA A O 1
ATOM 686 N N . ALA A 1 86 ? -1.268 5.837 -14.096 1.00 92.94 86 ALA A N 1
ATOM 687 C CA . ALA A 1 86 ? -0.485 6.676 -15.006 1.00 92.94 86 ALA A CA 1
ATOM 688 C C . ALA A 1 86 ? 1.022 6.677 -14.683 1.00 92.94 86 ALA A C 1
ATOM 690 O O . ALA A 1 86 ? 1.835 6.842 -15.590 1.00 92.94 86 ALA A O 1
ATOM 691 N N . LEU A 1 87 ? 1.395 6.411 -13.424 1.00 94.06 87 LEU A N 1
ATOM 692 C CA . LEU A 1 87 ? 2.779 6.228 -12.974 1.00 94.06 87 LEU A CA 1
ATOM 693 C C . LEU A 1 87 ? 3.567 5.234 -13.843 1.00 94.06 87 LEU A C 1
ATOM 695 O O . LEU A 1 87 ? 4.763 5.413 -14.061 1.00 94.06 87 LEU A O 1
ATOM 699 N N . HIS A 1 88 ? 2.914 4.183 -14.340 1.00 94.06 88 HIS A N 1
ATOM 700 C CA . HIS A 1 88 ? 3.578 3.140 -15.121 1.00 94.06 88 HIS A CA 1
ATOM 701 C C . HIS A 1 88 ? 3.763 3.514 -16.591 1.00 94.06 88 HIS A C 1
ATOM 703 O O . HIS A 1 88 ? 4.635 2.957 -17.248 1.00 94.06 88 HIS A O 1
ATOM 709 N N . ARG A 1 89 ? 3.022 4.514 -17.086 1.00 90.56 89 ARG A N 1
ATOM 710 C CA . ARG A 1 89 ? 3.174 5.028 -18.454 1.00 90.56 89 ARG A CA 1
ATOM 711 C C . ARG A 1 89 ? 4.442 5.859 -18.614 1.00 90.56 89 ARG A C 1
ATOM 713 O O . ARG A 1 89 ? 5.072 5.799 -19.659 1.00 90.56 89 ARG A O 1
ATOM 720 N N . SER A 1 90 ? 4.834 6.612 -17.583 1.00 91.38 90 SER A N 1
ATOM 721 C CA . SER A 1 90 ? 6.075 7.397 -17.618 1.00 91.38 90 SER A CA 1
ATOM 722 C C . SER A 1 90 ? 7.331 6.552 -17.395 1.00 91.38 90 SER A C 1
ATOM 724 O O . SER A 1 90 ? 8.427 7.017 -17.687 1.00 91.38 90 SER A O 1
ATOM 726 N N . CYS A 1 91 ? 7.193 5.330 -16.860 1.00 91.44 91 CYS A N 1
ATOM 727 C CA . CYS A 1 91 ? 8.310 4.452 -16.499 1.00 91.44 91 CYS A CA 1
ATOM 728 C C . CYS A 1 91 ? 9.393 5.130 -15.631 1.00 91.44 91 CYS A C 1
ATOM 730 O O . CYS A 1 91 ? 10.560 4.728 -15.638 1.00 91.44 91 CYS A O 1
ATOM 732 N N . ASP A 1 92 ? 9.009 6.135 -14.842 1.00 93.50 92 ASP A N 1
ATOM 733 C CA . ASP A 1 92 ? 9.929 6.867 -13.978 1.00 93.50 92 ASP A CA 1
ATOM 734 C C . ASP A 1 92 ? 10.244 6.049 -12.715 1.00 93.50 92 ASP A C 1
ATOM 736 O O . ASP A 1 92 ? 9.410 5.857 -11.821 1.00 93.50 92 ASP A O 1
ATOM 740 N N . LEU A 1 93 ? 11.478 5.544 -12.646 1.00 93.31 93 LEU A N 1
ATOM 741 C CA . LEU A 1 93 ? 11.958 4.749 -11.519 1.00 93.31 93 LEU A CA 1
ATOM 742 C C . LEU A 1 93 ? 12.049 5.553 -10.219 1.00 93.31 93 LEU A C 1
ATOM 744 O O . LEU A 1 93 ? 11.856 4.976 -9.150 1.00 93.31 93 LEU A O 1
ATOM 748 N N . MET A 1 94 ? 12.354 6.849 -10.279 1.00 94.38 94 MET A N 1
ATOM 749 C CA . MET A 1 94 ? 12.453 7.694 -9.089 1.00 94.38 94 MET A CA 1
ATOM 750 C C . MET A 1 94 ? 11.070 7.932 -8.490 1.00 94.38 94 MET A C 1
ATOM 752 O O . MET A 1 94 ? 10.889 7.750 -7.282 1.00 94.38 94 MET A O 1
ATOM 756 N N . LEU A 1 95 ? 10.076 8.228 -9.332 1.00 95.50 95 LEU A N 1
ATOM 757 C CA . LEU A 1 95 ? 8.685 8.346 -8.894 1.00 95.50 95 LEU A CA 1
ATOM 758 C C . LEU A 1 95 ? 8.162 7.023 -8.325 1.00 95.50 95 LEU A C 1
ATOM 760 O O . LEU A 1 95 ? 7.573 7.017 -7.242 1.00 95.50 95 LEU A O 1
ATOM 764 N N . LEU A 1 96 ? 8.446 5.892 -8.984 1.00 96.25 96 LEU A N 1
ATOM 765 C CA . LEU A 1 96 ? 8.048 4.572 -8.489 1.00 96.25 96 LEU A CA 1
ATOM 766 C C . LEU A 1 96 ? 8.644 4.280 -7.106 1.00 96.25 96 LEU A C 1
ATOM 768 O O . LEU A 1 96 ? 7.931 3.846 -6.202 1.00 96.25 96 LEU A O 1
ATOM 772 N N . LYS A 1 97 ? 9.941 4.542 -6.910 1.00 97.00 97 LYS A N 1
ATOM 773 C CA . LYS A 1 97 ? 10.604 4.369 -5.608 1.00 97.00 97 LYS A CA 1
ATOM 774 C C . LYS A 1 97 ? 9.968 5.238 -4.527 1.00 97.00 97 LYS A C 1
ATOM 776 O O . LYS A 1 97 ? 9.765 4.758 -3.410 1.00 97.00 97 LYS A O 1
ATOM 781 N N . GLY A 1 98 ? 9.650 6.490 -4.855 1.00 97.25 98 GLY A N 1
ATOM 782 C CA . GLY A 1 98 ? 9.004 7.428 -3.942 1.00 97.25 98 GLY A CA 1
ATOM 783 C C . GLY A 1 98 ? 7.631 6.938 -3.484 1.00 97.25 98 GLY A C 1
ATOM 784 O O . GLY A 1 98 ? 7.380 6.847 -2.283 1.00 97.25 98 GLY A O 1
ATOM 785 N N . GLU A 1 99 ? 6.766 6.558 -4.424 1.00 97.44 99 GLU A N 1
ATOM 786 C CA . GLU A 1 99 ? 5.423 6.051 -4.112 1.00 97.44 99 GLU A CA 1
ATOM 787 C C . GLU A 1 99 ? 5.468 4.728 -3.335 1.00 97.44 99 GLU A C 1
ATOM 789 O O . GLU A 1 99 ? 4.762 4.568 -2.338 1.00 97.44 99 GLU A O 1
ATOM 794 N N . VAL A 1 100 ? 6.363 3.805 -3.704 1.00 97.75 100 VAL A N 1
ATOM 795 C CA . VAL A 1 100 ? 6.543 2.546 -2.963 1.00 97.75 100 VAL A CA 1
ATOM 796 C C . VAL A 1 100 ? 7.043 2.793 -1.541 1.00 97.75 100 VAL A C 1
ATOM 798 O O . VAL A 1 100 ? 6.563 2.152 -0.608 1.00 97.75 100 VAL A O 1
ATOM 801 N N . SER A 1 101 ? 7.961 3.739 -1.344 1.00 97.75 101 SER A N 1
ATOM 802 C CA . SER A 1 101 ? 8.461 4.084 -0.007 1.00 97.75 101 SER A CA 1
ATOM 803 C C . SER A 1 101 ? 7.340 4.611 0.893 1.00 97.75 101 SER A C 1
ATOM 805 O O . SER A 1 101 ? 7.221 4.171 2.037 1.00 97.75 101 SER A O 1
ATOM 807 N N . LYS A 1 102 ? 6.464 5.476 0.360 1.00 97.56 102 LYS A N 1
ATOM 808 C CA . LYS A 1 102 ? 5.276 5.972 1.077 1.00 97.56 102 LYS A CA 1
ATOM 809 C C . LYS A 1 102 ? 4.322 4.837 1.442 1.00 97.56 102 LYS A C 1
ATOM 811 O O . LYS A 1 102 ? 3.882 4.753 2.587 1.00 97.56 102 LYS A O 1
ATOM 816 N N . ALA A 1 103 ? 4.032 3.938 0.501 1.00 97.56 103 ALA A N 1
ATOM 817 C CA . ALA A 1 103 ? 3.155 2.796 0.749 1.00 97.56 103 ALA A CA 1
ATOM 818 C C . ALA A 1 103 ? 3.722 1.858 1.828 1.00 97.56 103 ALA A C 1
ATOM 820 O O . ALA A 1 103 ? 2.999 1.433 2.725 1.00 97.56 103 ALA A O 1
ATOM 821 N N . VAL A 1 104 ? 5.025 1.574 1.797 1.00 96.69 104 VAL A N 1
ATOM 822 C CA . VAL A 1 104 ? 5.689 0.741 2.812 1.00 96.69 104 VAL A CA 1
ATOM 823 C C . VAL A 1 104 ? 5.668 1.412 4.186 1.00 96.69 104 VAL A C 1
ATOM 825 O O . VAL A 1 104 ? 5.401 0.745 5.184 1.00 96.69 104 VAL A O 1
ATOM 828 N N . GLN A 1 105 ? 5.898 2.725 4.255 1.00 96.44 105 GLN A N 1
ATOM 829 C CA . GLN A 1 105 ? 5.801 3.478 5.506 1.00 96.44 105 GLN A CA 1
ATOM 830 C C . GLN A 1 105 ? 4.379 3.434 6.083 1.00 96.44 105 GLN A C 1
ATOM 832 O O . GLN A 1 105 ? 4.214 3.175 7.273 1.00 96.44 105 GLN A O 1
ATOM 837 N N . LEU A 1 106 ? 3.356 3.609 5.241 1.00 95.81 106 LEU A N 1
ATOM 838 C CA . LEU A 1 106 ? 1.953 3.467 5.636 1.00 95.81 106 LEU A CA 1
ATOM 839 C C . LEU A 1 106 ? 1.671 2.077 6.221 1.00 95.81 106 LEU A C 1
ATOM 841 O O . LEU A 1 106 ? 1.090 1.979 7.297 1.00 95.81 106 LEU A O 1
ATOM 845 N N . LEU A 1 107 ? 2.115 1.012 5.547 1.00 95.62 107 LEU A N 1
ATOM 846 C CA . LEU A 1 107 ? 1.895 -0.372 5.983 1.00 95.62 107 LEU A CA 1
ATOM 847 C C . LEU A 1 107 ? 2.603 -0.710 7.305 1.00 95.62 107 LEU A C 1
ATOM 849 O O . LEU A 1 107 ? 2.106 -1.537 8.065 1.00 95.62 107 LEU A O 1
ATOM 853 N N . ARG A 1 108 ? 3.749 -0.081 7.592 1.00 94.19 108 ARG A N 1
ATOM 854 C CA . ARG A 1 108 ? 4.498 -0.273 8.847 1.00 94.19 108 ARG A CA 1
ATOM 855 C C . ARG A 1 108 ? 3.907 0.498 10.032 1.00 94.19 108 ARG A C 1
ATOM 857 O O . ARG A 1 108 ? 4.101 0.077 11.166 1.00 94.19 108 ARG A O 1
ATOM 864 N N . ASN A 1 109 ? 3.178 1.584 9.775 1.00 93.75 109 ASN A N 1
ATOM 865 C CA . ASN A 1 109 ? 2.665 2.501 10.801 1.00 93.75 109 ASN A CA 1
ATOM 866 C C . ASN A 1 109 ? 1.172 2.302 11.120 1.00 93.75 109 ASN A C 1
ATOM 868 O O . ASN A 1 109 ? 0.526 3.194 11.670 1.00 93.75 109 ASN A O 1
ATOM 872 N N . LEU A 1 110 ? 0.593 1.159 10.748 1.00 91.88 110 LEU A N 1
ATOM 873 C CA . LEU A 1 110 ? -0.814 0.872 11.018 1.00 91.88 110 LEU A CA 1
ATOM 874 C C . LEU A 1 110 ? -1.072 0.730 12.527 1.00 91.88 110 LEU A C 1
ATOM 876 O O . LEU A 1 110 ? -0.244 0.162 13.239 1.00 91.88 110 LEU A O 1
ATOM 880 N N . PRO A 1 111 ? -2.252 1.147 13.023 1.00 88.56 111 PRO A N 1
ATOM 881 C CA . PRO A 1 111 ? -2.598 1.054 14.444 1.00 88.56 111 PRO A CA 1
ATOM 882 C C . PRO A 1 111 ? -2.969 -0.376 14.890 1.00 88.56 111 PRO A C 1
ATOM 884 O O . PRO A 1 111 ? -3.578 -0.566 15.938 1.00 88.56 111 PRO A O 1
ATOM 887 N N . PHE A 1 112 ? -2.646 -1.397 14.094 1.00 88.56 112 PHE A N 1
ATOM 888 C CA . PHE A 1 112 ? -2.954 -2.796 14.374 1.00 88.56 112 PHE A CA 1
ATOM 889 C C . PHE A 1 112 ? -1.885 -3.720 13.784 1.00 88.56 112 PHE A C 1
ATOM 891 O O . PHE A 1 112 ? -1.173 -3.364 12.845 1.00 88.56 112 PHE A O 1
ATOM 898 N N . LYS A 1 113 ? -1.795 -4.939 14.324 1.00 89.44 113 LYS A N 1
ATOM 899 C CA . LYS A 1 113 ? -0.869 -5.957 13.818 1.00 89.44 113 LYS A CA 1
ATOM 900 C C . LYS A 1 113 ? -1.305 -6.438 12.437 1.00 89.44 113 LYS A C 1
ATOM 902 O O . LYS A 1 113 ? -2.447 -6.860 12.252 1.00 89.44 113 LYS A O 1
ATOM 907 N N . THR A 1 114 ? -0.385 -6.396 11.483 1.00 87.88 114 THR A N 1
ATOM 908 C CA . THR A 1 114 ? -0.596 -6.960 10.151 1.00 87.88 114 THR A CA 1
ATOM 909 C C . THR A 1 114 ? -0.716 -8.489 10.215 1.00 87.88 114 THR A C 1
ATOM 911 O O . THR A 1 114 ? -0.147 -9.113 11.115 1.00 87.88 114 THR A O 1
ATOM 914 N N . PRO A 1 115 ? -1.453 -9.111 9.276 1.00 87.69 115 PRO A N 1
ATOM 915 C CA . PRO A 1 115 ? -1.490 -10.564 9.135 1.00 87.69 115 PRO A CA 1
ATOM 916 C C . PRO A 1 115 ? -0.096 -11.191 8.995 1.00 87.69 115 PRO A C 1
ATOM 918 O O . PRO A 1 115 ? 0.829 -10.580 8.451 1.00 87.69 115 PRO A O 1
ATOM 921 N N . GLU A 1 116 ? 0.037 -12.432 9.459 1.00 88.12 116 GLU A N 1
ATOM 922 C CA . GLU A 1 116 ? 1.281 -13.201 9.380 1.00 88.12 116 GLU A CA 1
ATOM 923 C C . GLU A 1 116 ? 1.776 -13.340 7.933 1.00 88.12 116 GLU A C 1
ATOM 925 O O . GLU A 1 116 ? 1.001 -13.386 6.979 1.00 88.12 116 GLU A O 1
ATOM 930 N N . GLY A 1 117 ? 3.099 -13.353 7.752 1.00 88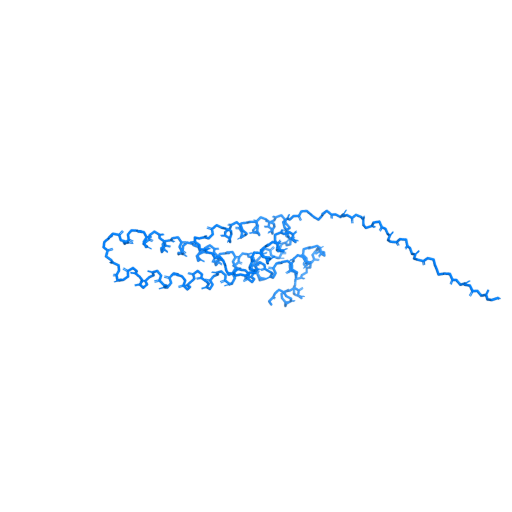.56 117 GLY A N 1
ATOM 931 C CA . GLY A 1 117 ? 3.735 -13.446 6.432 1.00 88.56 117 GLY A CA 1
ATOM 932 C C . GLY A 1 117 ? 3.728 -12.150 5.609 1.00 88.56 117 GLY A C 1
ATOM 933 O O . GLY A 1 117 ? 4.569 -11.996 4.721 1.00 88.56 117 GLY A O 1
ATOM 934 N N . LEU A 1 118 ? 2.881 -11.166 5.934 1.00 93.44 118 LEU A N 1
ATOM 935 C CA . LEU A 1 118 ? 2.775 -9.927 5.156 1.00 93.44 118 LEU A CA 1
ATOM 936 C C . LEU A 1 118 ? 4.069 -9.107 5.161 1.00 93.44 118 LEU A C 1
ATOM 938 O O . LEU A 1 118 ? 4.463 -8.547 4.138 1.00 93.44 118 LEU A O 1
ATOM 942 N N . THR A 1 119 ? 4.782 -9.098 6.288 1.00 93.19 119 THR A N 1
ATOM 943 C CA . THR A 1 119 ? 6.085 -8.434 6.418 1.00 93.19 119 THR A CA 1
ATOM 944 C C . THR A 1 119 ? 7.080 -8.930 5.371 1.00 93.19 119 THR A C 1
ATOM 946 O O . THR A 1 119 ? 7.797 -8.128 4.784 1.00 93.19 119 THR A O 1
ATOM 949 N N . GLN A 1 120 ? 7.090 -10.229 5.051 1.00 94.69 120 GLN A N 1
ATOM 950 C CA . GLN A 1 120 ? 8.003 -10.766 4.038 1.00 94.69 120 GLN A CA 1
ATOM 951 C C . GLN A 1 120 ? 7.687 -10.223 2.640 1.00 94.69 120 GLN A C 1
ATOM 953 O O . GLN A 1 120 ? 8.602 -9.929 1.872 1.00 94.69 120 GLN A O 1
ATOM 958 N N . HIS A 1 121 ? 6.406 -10.052 2.311 1.00 96.31 121 HIS A N 1
ATOM 959 C CA . HIS A 1 121 ? 5.984 -9.449 1.048 1.00 96.31 121 HIS A CA 1
ATOM 960 C C . HIS A 1 121 ? 6.332 -7.958 0.976 1.00 96.31 121 HIS A C 1
ATOM 962 O O . HIS A 1 121 ? 6.834 -7.506 -0.055 1.00 96.31 121 HIS A O 1
ATOM 968 N N . ILE A 1 122 ? 6.144 -7.218 2.075 1.00 95.50 122 ILE A N 1
ATOM 969 C CA . ILE A 1 122 ? 6.555 -5.810 2.196 1.00 95.50 122 ILE A CA 1
ATOM 970 C C . ILE A 1 122 ? 8.063 -5.677 1.955 1.00 95.50 122 ILE A C 1
ATOM 972 O O . ILE A 1 122 ? 8.487 -4.860 1.139 1.00 95.50 122 ILE A O 1
ATOM 976 N N . GLU A 1 123 ? 8.874 -6.518 2.600 1.00 95.06 123 GLU A N 1
ATOM 977 C CA . GLU A 1 123 ? 10.328 -6.498 2.429 1.00 95.06 123 GLU A CA 1
ATOM 978 C C . GLU A 1 123 ? 10.752 -6.876 1.007 1.00 95.06 123 GLU A C 1
ATOM 980 O O . GLU A 1 123 ? 11.601 -6.205 0.426 1.00 95.06 123 GLU A O 1
ATOM 985 N N . ARG A 1 124 ? 10.148 -7.904 0.397 1.00 94.81 124 ARG A N 1
ATOM 986 C CA . ARG A 1 124 ? 10.432 -8.274 -1.003 1.00 94.81 124 ARG A CA 1
ATOM 987 C C . ARG A 1 124 ? 10.148 -7.118 -1.960 1.00 94.81 124 ARG A C 1
ATOM 989 O O . ARG A 1 124 ? 10.974 -6.835 -2.828 1.00 94.81 124 ARG A O 1
ATOM 996 N N . ALA A 1 125 ? 9.020 -6.433 -1.783 1.00 96.19 125 ALA A N 1
ATOM 997 C CA . ALA A 1 125 ? 8.678 -5.268 -2.588 1.00 96.19 125 ALA A CA 1
ATOM 998 C C . ALA A 1 125 ? 9.664 -4.111 -2.370 1.00 96.19 125 ALA A C 1
ATOM 1000 O O . ALA A 1 125 ? 10.205 -3.565 -3.332 1.00 96.19 125 ALA A O 1
ATOM 1001 N N . TYR A 1 126 ? 9.948 -3.768 -1.111 1.00 96.56 126 TYR A N 1
ATOM 1002 C CA . TYR A 1 126 ? 10.841 -2.663 -0.770 1.00 96.56 126 TYR A CA 1
ATOM 1003 C C . TYR A 1 126 ? 12.267 -2.899 -1.279 1.00 96.56 126 TYR A C 1
ATOM 1005 O O . TYR A 1 126 ? 12.847 -2.030 -1.927 1.00 96.56 126 TYR A O 1
ATOM 1013 N N . LYS A 1 127 ? 12.823 -4.096 -1.067 1.00 95.19 127 LYS A N 1
ATOM 1014 C CA . LYS A 1 127 ? 14.157 -4.462 -1.564 1.00 95.19 127 LYS A CA 1
ATOM 1015 C C . LYS A 1 127 ? 14.204 -4.513 -3.090 1.00 95.19 127 LYS A C 1
ATOM 1017 O O . LYS A 1 127 ? 15.163 -4.050 -3.694 1.00 95.19 127 LYS A O 1
ATOM 1022 N N . GLY A 1 128 ? 13.158 -5.044 -3.722 1.00 94.00 128 GLY A N 1
ATOM 1023 C CA . GLY A 1 128 ? 13.100 -5.190 -5.174 1.00 94.00 128 GLY A CA 1
ATOM 1024 C C . GLY A 1 128 ? 12.909 -3.878 -5.941 1.00 94.00 128 GLY A C 1
ATOM 1025 O O . GLY A 1 128 ? 13.289 -3.808 -7.110 1.00 94.00 128 GLY A O 1
ATOM 1026 N N . ILE A 1 129 ? 12.329 -2.850 -5.309 1.00 95.19 129 ILE A N 1
ATOM 1027 C CA . ILE A 1 129 ? 12.012 -1.567 -5.956 1.00 95.19 129 ILE A CA 1
ATOM 1028 C C . ILE A 1 129 ? 12.842 -0.418 -5.381 1.00 95.19 129 ILE A C 1
ATOM 1030 O O . ILE A 1 129 ? 13.397 0.378 -6.129 1.00 95.19 129 ILE A O 1
ATOM 1034 N N . VAL A 1 130 ? 12.949 -0.277 -4.070 1.00 93.88 130 VAL A N 1
ATOM 1035 C CA . VAL A 1 130 ? 13.564 0.918 -3.478 1.00 93.88 130 VAL A CA 1
ATOM 1036 C C . VAL A 1 130 ? 15.070 0.760 -3.346 1.00 93.88 130 VAL A C 1
ATOM 1038 O O . VAL A 1 130 ? 15.814 1.665 -3.727 1.00 93.88 130 VAL A O 1
ATOM 1041 N N . GLN A 1 131 ? 15.530 -0.392 -2.860 1.00 86.81 131 GLN A N 1
ATOM 1042 C CA . GLN A 1 131 ? 16.953 -0.586 -2.606 1.00 86.81 131 GLN A CA 1
ATOM 1043 C C . GLN A 1 131 ? 17.768 -0.640 -3.912 1.00 86.81 131 GLN A C 1
ATOM 1045 O O . GLN A 1 131 ? 17.336 -1.254 -4.896 1.00 86.81 131 GLN A O 1
ATOM 1050 N N . PRO A 1 132 ? 18.950 0.003 -3.951 1.00 78.56 132 PRO A N 1
ATOM 1051 C CA . PRO A 1 132 ? 19.892 -0.176 -5.046 1.00 78.56 132 PRO A CA 1
ATOM 1052 C C . PRO A 1 132 ? 20.251 -1.655 -5.195 1.00 78.56 132 PRO A C 1
ATOM 1054 O O . PRO A 1 132 ? 20.511 -2.341 -4.205 1.00 78.56 132 PRO A O 1
ATOM 1057 N N . ARG A 1 133 ? 20.295 -2.154 -6.435 1.00 69.12 133 ARG A N 1
ATOM 1058 C CA . ARG A 1 133 ? 20.867 -3.477 -6.690 1.00 69.12 133 ARG A CA 1
ATOM 1059 C C . ARG A 1 133 ? 22.368 -3.390 -6.463 1.00 69.12 133 ARG A C 1
ATOM 1061 O O . ARG A 1 133 ? 23.082 -2.812 -7.275 1.00 69.12 133 ARG A O 1
ATOM 1068 N N . VAL A 1 134 ? 22.838 -3.983 -5.373 1.00 60.72 134 VAL A N 1
ATOM 1069 C CA . VAL A 1 134 ? 24.257 -4.289 -5.218 1.00 60.72 134 VAL A CA 1
ATOM 1070 C C . VAL A 1 134 ? 24.518 -5.495 -6.111 1.00 60.72 134 VAL A C 1
ATOM 1072 O O . VAL A 1 134 ? 24.135 -6.616 -5.779 1.00 60.72 134 VAL A O 1
ATOM 1075 N N . PHE A 1 135 ? 25.093 -5.265 -7.290 1.00 55.19 135 PHE A N 1
ATOM 1076 C CA . PHE A 1 135 ? 25.633 -6.358 -8.085 1.00 55.19 135 PHE A CA 1
ATOM 1077 C C . PHE A 1 135 ? 26.857 -6.882 -7.347 1.00 55.19 135 PHE A C 1
ATOM 1079 O O . PHE A 1 135 ? 27.958 -6.357 -7.490 1.00 55.19 135 PHE A O 1
ATOM 1086 N N . VAL A 1 136 ? 26.659 -7.916 -6.534 1.00 55.44 136 VAL A N 1
ATOM 1087 C CA . VAL A 1 136 ? 27.769 -8.779 -6.157 1.00 55.44 136 VAL A CA 1
ATOM 1088 C C . VAL A 1 136 ? 28.142 -9.469 -7.460 1.00 55.44 136 VAL A C 1
ATOM 1090 O O . VAL A 1 136 ? 27.360 -10.271 -7.972 1.00 55.44 136 VAL A O 1
ATOM 1093 N N . GLN A 1 137 ? 29.255 -9.064 -8.074 1.00 51.91 137 GLN A N 1
ATOM 1094 C CA . GLN A 1 137 ? 29.819 -9.822 -9.181 1.00 51.91 137 GLN A CA 1
ATOM 1095 C C . GLN A 1 137 ? 29.989 -11.241 -8.649 1.00 51.91 137 GLN A C 1
ATOM 1097 O O . GLN A 1 137 ? 30.807 -11.470 -7.760 1.00 51.91 137 GLN A O 1
ATOM 1102 N N . ALA A 1 138 ? 29.151 -12.168 -9.113 1.00 55.47 138 ALA A N 1
ATOM 1103 C CA . ALA A 1 138 ? 29.377 -13.572 -8.854 1.00 55.47 138 ALA A CA 1
ATOM 1104 C C . ALA A 1 138 ? 30.749 -13.852 -9.459 1.00 55.47 138 ALA A C 1
ATOM 1106 O O . ALA A 1 138 ? 30.903 -13.808 -10.682 1.00 55.47 138 ALA A O 1
ATOM 1107 N N . SER A 1 139 ? 31.759 -14.044 -8.609 1.00 58.97 139 SER A N 1
ATOM 1108 C CA . SER A 1 139 ? 32.998 -14.661 -9.044 1.00 58.97 139 SER A CA 1
ATOM 1109 C C . SER A 1 139 ? 32.566 -15.937 -9.749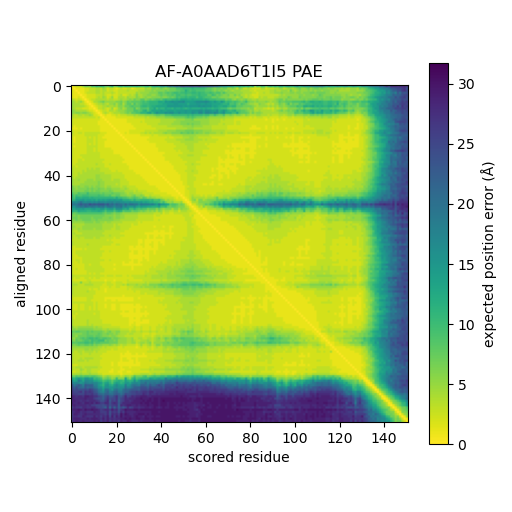 1.00 58.97 139 SER A C 1
ATOM 1111 O O . SER A 1 139 ? 31.865 -16.765 -9.162 1.00 58.97 139 SER A O 1
ATOM 1113 N N . ALA A 1 140 ? 32.838 -16.015 -11.052 1.00 59.53 140 ALA A N 1
ATOM 1114 C CA . ALA A 1 140 ? 32.409 -17.141 -11.860 1.00 59.53 140 ALA A CA 1
ATOM 1115 C C . ALA A 1 140 ? 32.807 -18.425 -11.113 1.00 59.53 140 ALA A C 1
ATOM 1117 O O . ALA A 1 140 ? 33.987 -18.551 -10.761 1.00 59.53 140 ALA A O 1
ATOM 1118 N N . PRO A 1 141 ? 31.870 -19.341 -10.796 1.00 62.16 141 PRO A N 1
ATOM 1119 C CA . PRO A 1 141 ? 32.264 -20.616 -10.225 1.00 62.16 141 PRO A CA 1
ATOM 1120 C C . PRO A 1 141 ? 33.255 -21.235 -11.210 1.00 62.16 141 PRO A C 1
ATOM 1122 O O . PRO A 1 141 ? 32.945 -21.353 -12.401 1.00 62.16 141 PRO A O 1
ATOM 1125 N N . LYS A 1 142 ? 34.475 -21.535 -10.740 1.00 61.97 142 LYS A N 1
ATOM 1126 C CA . LYS A 1 142 ? 35.472 -22.250 -11.544 1.00 61.97 142 LYS A CA 1
ATOM 1127 C C . LYS A 1 142 ? 34.761 -23.469 -12.125 1.00 61.97 142 LYS A C 1
ATOM 1129 O O . LYS A 1 142 ? 34.208 -24.263 -11.364 1.00 61.97 142 LYS A O 1
ATOM 1134 N N . LYS A 1 143 ? 34.708 -23.564 -13.459 1.00 62.41 143 LYS A N 1
ATOM 1135 C CA . LYS A 1 143 ? 34.198 -24.758 -14.138 1.00 62.41 143 LYS A CA 1
ATOM 1136 C C . LYS A 1 143 ? 34.913 -25.963 -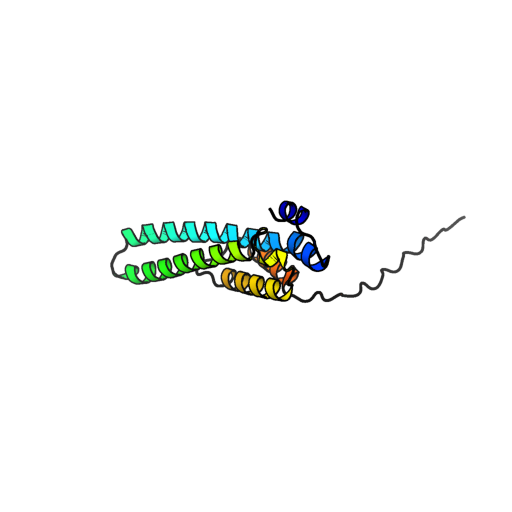13.515 1.00 62.41 143 LYS A C 1
ATOM 1138 O O . LYS A 1 143 ? 36.141 -25.912 -13.444 1.00 62.41 143 LYS A O 1
ATOM 1143 N N . PRO A 1 144 ? 34.200 -26.992 -13.032 1.00 70.44 144 PRO A N 1
ATOM 1144 C CA . PRO A 1 144 ? 34.862 -28.224 -12.639 1.00 70.44 144 PRO A CA 1
ATOM 1145 C C . PRO A 1 144 ? 35.582 -28.779 -13.872 1.00 70.44 144 PRO A C 1
ATOM 1147 O O . PRO A 1 144 ? 34.974 -28.914 -14.937 1.00 70.44 144 PRO A O 1
ATOM 1150 N N . GLU A 1 145 ? 36.886 -29.010 -13.747 1.00 63.28 145 GLU A N 1
ATOM 1151 C CA . GLU A 1 145 ? 37.663 -29.699 -14.772 1.00 63.28 145 GLU A CA 1
ATOM 1152 C C . GLU A 1 145 ? 37.181 -31.151 -14.818 1.00 63.28 145 GLU A C 1
ATOM 1154 O O . GLU A 1 145 ? 37.124 -31.847 -13.804 1.00 63.28 145 GLU A O 1
ATOM 1159 N N . LEU A 1 146 ? 36.727 -31.569 -15.997 1.00 62.97 146 LEU A N 1
ATOM 1160 C CA . LEU A 1 146 ? 36.315 -32.936 -16.267 1.00 62.97 146 LEU A CA 1
ATOM 1161 C C . LEU A 1 146 ? 37.582 -33.798 -16.296 1.00 62.97 146 LEU A C 1
ATOM 1163 O O . LEU A 1 146 ? 38.314 -33.766 -17.283 1.00 62.97 146 LEU A O 1
ATOM 1167 N N . ASN A 1 147 ? 37.840 -34.553 -15.228 1.00 60.44 147 ASN A N 1
ATOM 1168 C CA . ASN A 1 147 ? 38.856 -35.602 -15.246 1.00 60.44 147 ASN A CA 1
ATOM 1169 C C . ASN A 1 147 ? 38.386 -36.702 -16.204 1.00 60.44 147 ASN A C 1
ATOM 1171 O O . ASN A 1 147 ? 37.550 -37.532 -15.851 1.00 60.44 147 ASN A O 1
ATOM 1175 N N . LEU A 1 148 ? 38.895 -36.678 -17.433 1.00 60.88 148 LEU A N 1
ATOM 1176 C CA . LEU A 1 148 ? 38.870 -37.832 -18.319 1.00 60.88 148 LEU A CA 1
ATOM 1177 C C . LEU A 1 148 ? 40.111 -38.665 -17.997 1.00 60.88 148 LEU A C 1
ATOM 1179 O O . LEU A 1 148 ? 41.158 -38.492 -18.615 1.00 60.88 148 LEU A O 1
ATOM 1183 N N . GLU A 1 149 ? 40.004 -39.525 -16.988 1.00 56.25 149 GLU A N 1
ATOM 1184 C CA . GLU A 1 149 ? 40.908 -40.667 -16.873 1.00 56.25 149 GLU A CA 1
ATOM 1185 C C . GLU A 1 149 ? 40.469 -41.677 -17.940 1.00 56.25 149 GLU A C 1
ATOM 1187 O O . GLU A 1 149 ? 39.390 -42.261 -17.848 1.00 56.25 149 GLU A O 1
ATOM 1192 N N . PHE A 1 150 ? 41.267 -41.806 -18.999 1.00 53.09 150 PHE A N 1
ATOM 1193 C CA . PHE A 1 150 ? 41.213 -42.955 -19.896 1.00 53.09 150 PHE A CA 1
ATOM 1194 C C . PHE A 1 150 ? 42.350 -43.900 -19.495 1.00 53.09 150 PHE A C 1
ATOM 1196 O O . PHE A 1 150 ? 43.465 -43.433 -19.259 1.00 53.09 150 PHE A O 1
ATOM 1203 N N . GLU A 1 151 ? 42.000 -45.183 -19.369 1.00 51.81 151 GLU A N 1
ATOM 1204 C CA . GLU A 1 151 ? 42.849 -46.323 -18.981 1.00 51.81 151 GLU A CA 1
ATOM 1205 C C . GLU A 1 151 ? 44.151 -46.457 -19.782 1.00 51.81 151 GLU A C 1
ATOM 1207 O O . GLU A 1 151 ? 44.140 -46.194 -21.010 1.00 51.81 151 GLU A O 1
#

Organism: NCBI:txid1745969

Foldseek 3Di:
DQVVLLVVADAPDPLLNCLSPFLLVLLLVLLVQVLVVLVVVLVVLVVCCVVDDDVCNVVSVVLNVLSVVLNVQSVVLCQCSPSPHCCVNVSDLVVNLVSLVSSLVSSVPRPDDGDPPSVVSNVSNNCSRNNDDPPPPPPPPPPPDPPPDDD

Secondary structure (DSSP, 8-state):
-HHHHHHHS--S-HHHHHHHHTHHHHHHHHHHHHHHHHHHHHHHHHHHHHH--HHHHHHHHHHHHHHHHHHHHHHHHHHHHSTTSGGGTTT-HHHHHHHHHHHHHHHHT-SSPPPTTHHHHHHHHHHHHTS--------PPPPPP------

Nearest PDB structures (foldseek):
  1x8z-assembly1_A-2  TM=5.566E-01  e=3.346E-01  Arabidopsis thaliana
  1x8z-assembly3_A  TM=5.566E-01  e=3.346E-01  Arabidopsis thaliana
  1x91-assembly1_A  TM=5.186E-01  e=3.184E-01  Arabidopsis thaliana
  5m35-assembly1_B  TM=4.641E-01  e=1.902E+00  Homo sapiens
  4ihl-assembly1_B  TM=5.109E-01  e=9.786E+00  Homo sapiens

Solvent-accessible surface area (backbone atoms only — not comparable to full-atom values): 8905 Å² total; per-residue (Å²): 110,44,72,63,49,58,74,78,50,86,66,95,42,70,66,53,51,50,30,51,64,53,23,42,53,35,41,54,49,46,48,52,55,48,43,54,51,41,52,52,51,41,56,49,47,56,55,49,56,76,72,53,58,80,92,48,42,65,62,44,51,53,50,44,49,55,38,53,52,48,47,54,52,43,54,50,46,50,55,58,71,31,68,86,20,70,59,64,76,71,60,45,63,68,59,51,29,52,54,51,50,52,50,53,52,54,70,72,66,48,100,60,87,75,64,87,71,46,66,59,32,48,48,48,19,44,52,55,54,57,46,79,83,76,78,72,78,72,72,73,75,76,75,81,80,80,83,78,84,76,134

pLDDT: mean 89.06, std 12.05, range [51.81, 97.75]

Sequence (151 aa):
MCLKEAADVDWPTKEYRLRFLGPLPHLLLCLDVVHTATMKQKKQVKKELRVAKHEKLEALDKHLTQLTDAVKQIFKMQQSLGPTAALHRSCDLMLLKGEVSKAVQLLRNLPFKTPEGLTQHIERAYKGIVQPRVFVQASAPKKPELNLEFE

Radius of gyration: 22.18 Å; Cα contacts (8 Å, |Δi|>4): 116; chains: 1; bounding box: 65×55×54 Å

Mean predicted aligned error: 7.75 Å